Protein AF-A0A3D5HL55-F1 (afdb_monomer_lite)

Foldseek 3Di:
DPPDPQDQEAEAEDPVVVPDPDPPGPPPHHYYYHYFDDLVPDDDPPVVSVVSVVVRVVVVVVVVVVCVVVPPDD

Radius of gyration: 15.36 Å; chains: 1; bounding box: 30×30×42 Å

pLDDT: mean 82.7, std 15.31, range [45.28, 98.38]

Secondary structure (DSSP, 8-state):
-PPPPPPSEEEE-SGGGGTS-----TT--EEEE-----GGG--S-HHHHHHHHHHHHHHHHHHHHHHHHH-S--

Sequence (74 aa):
TSPATAMDYIVTVCDNAAGENCPVWPGHPATHHWPFPDPAKFSGDRASTRQYFEDVYDMIISKIDDALTSGLED

Structure (mmCIF, N/CA/C/O backbone):
data_AF-A0A3D5HL55-F1
#
_entry.id   AF-A0A3D5HL55-F1
#
loop_
_atom_site.group_PDB
_atom_site.id
_atom_site.type_symbol
_atom_site.label_atom_id
_atom_site.label_alt_id
_atom_site.label_comp_id
_atom_site.label_asym_id
_atom_site.label_entity_id
_atom_site.label_seq_id
_atom_site.pdbx_PDB_ins_code
_atom_site.Cartn_x
_atom_site.Cartn_y
_atom_site.Cartn_z
_atom_site.occupancy
_atom_site.B_iso_or_equiv
_atom_site.auth_seq_id
_atom_site.auth_comp_id
_atom_site.auth_asym_id
_atom_site.auth_atom_id
_atom_site.pdbx_PDB_model_num
ATOM 1 N N . THR A 1 1 ? 5.831 -17.875 23.861 1.00 45.28 1 THR A N 1
ATOM 2 C CA . THR A 1 1 ? 5.068 -17.203 22.792 1.00 45.28 1 THR A CA 1
ATOM 3 C C . THR A 1 1 ? 4.675 -15.839 23.310 1.00 45.28 1 THR A C 1
ATOM 5 O O . THR A 1 1 ? 3.934 -15.791 24.281 1.00 45.28 1 THR A O 1
ATOM 8 N N . SER A 1 2 ? 5.258 -14.753 22.791 1.00 49.38 2 SER A N 1
ATOM 9 C CA . SER A 1 2 ? 4.826 -13.397 23.169 1.00 49.38 2 SER A CA 1
ATOM 10 C C . SER A 1 2 ? 3.366 -13.234 22.742 1.00 49.38 2 SER A C 1
ATOM 12 O O . SER A 1 2 ? 3.069 -13.625 21.609 1.00 49.38 2 SER A O 1
ATOM 14 N N . PRO A 1 3 ? 2.450 -12.731 23.589 1.00 53.47 3 PRO A N 1
ATOM 15 C CA . PRO A 1 3 ? 1.112 -12.404 23.119 1.00 53.47 3 PRO A CA 1
ATOM 16 C C . PRO A 1 3 ? 1.272 -11.403 21.973 1.00 53.47 3 PRO A C 1
ATOM 18 O O . PRO A 1 3 ? 1.987 -10.409 22.116 1.00 53.47 3 PRO A O 1
ATOM 21 N N . ALA A 1 4 ? 0.705 -11.725 20.810 1.00 60.38 4 ALA A N 1
ATOM 22 C CA . ALA A 1 4 ? 0.639 -10.783 19.705 1.00 60.38 4 ALA A CA 1
ATOM 23 C C . ALA A 1 4 ? -0.039 -9.512 20.227 1.00 60.38 4 ALA A C 1
ATOM 25 O O . ALA A 1 4 ? -1.091 -9.599 20.863 1.00 60.38 4 ALA A O 1
ATOM 26 N N . THR A 1 5 ? 0.603 -8.361 20.029 1.00 67.50 5 THR A N 1
ATOM 27 C CA . THR A 1 5 ? 0.043 -7.051 20.372 1.00 67.50 5 THR A CA 1
ATOM 28 C C . THR A 1 5 ? -1.376 -6.954 19.808 1.00 67.50 5 THR A C 1
ATOM 30 O O . THR A 1 5 ? -1.598 -7.336 18.659 1.00 67.50 5 THR A O 1
ATOM 33 N N . ALA A 1 6 ? -2.337 -6.504 20.620 1.00 75.75 6 ALA A N 1
ATOM 34 C CA . ALA A 1 6 ? -3.692 -6.257 20.141 1.00 75.75 6 ALA A CA 1
ATOM 35 C C . ALA A 1 6 ? -3.632 -5.172 19.059 1.00 75.75 6 ALA A C 1
ATOM 37 O O . ALA A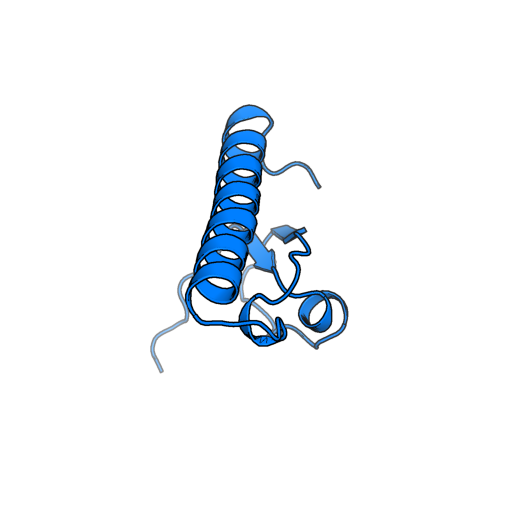 1 6 ? -3.040 -4.119 19.286 1.00 75.75 6 ALA A O 1
ATOM 38 N N . MET A 1 7 ? -4.178 -5.472 17.885 1.00 82.88 7 MET A N 1
ATOM 39 C CA . MET A 1 7 ? -4.234 -4.538 16.764 1.00 82.88 7 MET A CA 1
ATOM 40 C C . MET A 1 7 ? -5.599 -3.864 16.755 1.00 82.88 7 MET A C 1
ATOM 42 O O . MET A 1 7 ? -6.603 -4.537 16.979 1.00 82.88 7 MET A O 1
ATOM 46 N N . ASP A 1 8 ? -5.626 -2.567 16.465 1.00 84.19 8 ASP A N 1
ATOM 47 C CA . ASP A 1 8 ? -6.871 -1.811 16.295 1.00 84.19 8 ASP A CA 1
ATOM 48 C C . ASP A 1 8 ? -7.389 -1.900 14.849 1.00 84.19 8 ASP A C 1
ATOM 50 O O . ASP A 1 8 ? -8.588 -2.060 14.619 1.00 84.19 8 ASP A O 1
ATOM 54 N N . TYR A 1 9 ? -6.469 -1.868 13.876 1.00 85.19 9 TYR A N 1
ATOM 55 C CA . TYR A 1 9 ? -6.767 -1.891 12.443 1.00 85.19 9 TYR A CA 1
ATOM 56 C C . TYR A 1 9 ? -5.857 -2.857 11.693 1.00 85.19 9 TYR A C 1
ATOM 58 O O . TYR A 1 9 ? -4.669 -2.989 11.998 1.00 85.19 9 TYR A O 1
ATOM 66 N N . ILE A 1 10 ? -6.414 -3.494 10.669 1.00 85.75 10 ILE A N 1
ATOM 67 C CA . ILE A 1 10 ? -5.699 -4.365 9.742 1.00 85.75 10 ILE A CA 1
ATOM 68 C C . ILE A 1 10 ? -5.974 -3.896 8.328 1.00 85.75 10 ILE A C 1
ATOM 70 O O . ILE A 1 10 ? -7.123 -3.795 7.918 1.00 85.75 10 ILE A O 1
ATOM 74 N N . VAL A 1 11 ? -4.908 -3.644 7.575 1.00 87.69 11 VAL A N 1
ATOM 75 C CA . VAL A 1 11 ? -4.991 -3.257 6.168 1.00 87.69 11 VAL A CA 1
ATOM 76 C C . VAL A 1 11 ? -4.325 -4.336 5.330 1.00 87.69 11 VAL A C 1
ATOM 78 O O . VAL A 1 11 ? -3.140 -4.626 5.504 1.00 87.69 11 VAL A O 1
ATOM 81 N N . THR A 1 12 ? -5.080 -4.937 4.417 1.00 87.75 12 THR A N 1
ATOM 82 C CA . THR A 1 12 ? -4.557 -5.896 3.442 1.00 87.75 12 THR A CA 1
ATOM 83 C C . THR A 1 12 ? -4.398 -5.219 2.084 1.00 87.75 12 THR A C 1
ATOM 85 O O . THR A 1 12 ? -5.289 -4.502 1.641 1.00 87.75 12 THR A O 1
ATOM 88 N N . VAL A 1 13 ? -3.255 -5.430 1.422 1.00 87.88 13 VAL A N 1
ATOM 89 C CA . VAL A 1 13 ? -2.850 -4.616 0.253 1.00 87.88 13 VAL A CA 1
ATOM 90 C C . VAL A 1 13 ? -2.791 -5.367 -1.080 1.00 87.88 13 VAL A C 1
ATOM 92 O O . VAL A 1 13 ? -2.779 -4.767 -2.149 1.00 87.88 13 VAL A O 1
ATOM 95 N N . CYS A 1 14 ? -2.745 -6.696 -1.033 1.00 76.44 14 CYS A N 1
ATOM 96 C CA . CYS A 1 14 ? -2.665 -7.535 -2.226 1.00 76.44 14 CYS A CA 1
ATOM 97 C C . CYS A 1 14 ? -4.058 -8.037 -2.602 1.00 76.44 14 CYS A C 1
ATOM 99 O O . CYS A 1 14 ? -4.759 -8.517 -1.717 1.00 76.44 14 CYS A O 1
ATOM 101 N N . ASP A 1 15 ? -4.413 -8.083 -3.889 1.00 62.81 15 ASP A N 1
ATOM 102 C CA . ASP A 1 15 ? -5.665 -8.723 -4.348 1.00 62.81 15 ASP A CA 1
ATOM 103 C C . ASP A 1 15 ? -5.818 -10.167 -3.832 1.00 62.81 15 ASP A C 1
ATOM 105 O O . ASP A 1 15 ? -6.915 -10.635 -3.542 1.00 62.81 15 ASP A O 1
ATOM 109 N N . ASN A 1 16 ? -4.699 -10.880 -3.660 1.00 58.06 16 ASN A N 1
ATOM 110 C CA . ASN A 1 16 ? -4.685 -12.232 -3.096 1.00 58.06 16 ASN A CA 1
ATOM 111 C C . ASN A 1 16 ? -5.142 -12.257 -1.622 1.00 58.06 16 ASN A C 1
ATOM 113 O O . ASN A 1 16 ? -5.771 -13.212 -1.179 1.00 58.06 16 ASN A O 1
ATOM 117 N N . ALA A 1 17 ? -4.900 -11.175 -0.880 1.00 57.66 17 ALA A N 1
ATOM 118 C CA . ALA A 1 17 ? -5.282 -11.044 0.520 1.00 57.66 17 ALA A CA 1
ATOM 119 C C . ALA A 1 17 ? -6.782 -10.759 0.717 1.00 57.66 17 ALA A C 1
ATOM 121 O O . ALA A 1 17 ? -7.280 -10.931 1.826 1.00 57.66 17 ALA A O 1
ATOM 122 N N . ALA A 1 18 ? -7.516 -10.386 -0.341 1.00 56.72 18 ALA A N 1
ATOM 123 C CA . ALA A 1 18 ? -8.976 -10.266 -0.305 1.00 56.72 18 ALA A CA 1
ATOM 124 C C . ALA A 1 18 ? -9.692 -11.626 -0.176 1.00 56.72 18 ALA A C 1
ATOM 126 O O . ALA A 1 18 ? -10.879 -11.669 0.142 1.00 56.72 18 ALA A O 1
ATOM 127 N N . GLY A 1 19 ? -8.987 -12.735 -0.442 1.00 53.19 19 GLY A N 1
ATOM 128 C CA . GLY A 1 19 ? -9.537 -14.096 -0.422 1.00 53.19 19 GLY A CA 1
ATOM 129 C C . GLY A 1 19 ? -8.717 -15.116 0.372 1.00 53.19 19 GLY A C 1
ATOM 130 O O . GLY A 1 19 ? -9.137 -16.266 0.494 1.00 53.19 19 GLY A O 1
ATOM 131 N N . GLU A 1 20 ? -7.564 -14.730 0.917 1.00 58.28 20 GLU A N 1
ATOM 132 C CA . GLU A 1 20 ? -6.801 -15.577 1.831 1.00 58.28 20 GLU A CA 1
ATOM 133 C C . GLU A 1 20 ? -7.392 -15.529 3.239 1.00 58.28 20 GLU A C 1
ATOM 135 O O . GLU A 1 20 ? -7.775 -14.470 3.741 1.00 58.28 20 GLU A O 1
ATOM 140 N N . ASN A 1 21 ? -7.436 -16.688 3.905 1.00 56.78 21 ASN A N 1
ATOM 141 C CA . ASN A 1 21 ? -7.789 -16.758 5.317 1.00 56.78 21 ASN A CA 1
ATOM 142 C C . ASN A 1 21 ? -6.762 -15.956 6.121 1.00 56.78 21 ASN A C 1
ATOM 144 O O . ASN A 1 21 ? -5.685 -16.453 6.459 1.00 56.78 21 ASN A O 1
ATOM 148 N N . CYS A 1 22 ? -7.113 -14.715 6.445 1.00 63.72 22 CYS A N 1
ATOM 149 C CA . CYS A 1 22 ? -6.362 -13.933 7.405 1.00 63.72 22 CYS A CA 1
ATOM 150 C C . CYS A 1 22 ? -6.304 -14.703 8.740 1.00 63.72 22 CYS A C 1
ATOM 152 O O . CYS A 1 22 ? -7.274 -15.382 9.105 1.00 63.72 22 CYS A O 1
ATOM 154 N N . PRO A 1 23 ? -5.183 -14.625 9.484 1.00 69.00 23 PRO A N 1
ATOM 155 C CA . PRO A 1 23 ? -5.118 -15.168 10.834 1.00 69.00 23 PRO A CA 1
ATOM 156 C C . PRO A 1 23 ? -6.267 -14.618 11.680 1.00 69.00 23 PRO A C 1
ATOM 158 O O . PRO A 1 23 ? -6.691 -13.480 11.493 1.00 69.00 23 PRO A O 1
ATOM 161 N N . VAL A 1 24 ? -6.756 -15.397 12.645 1.00 70.19 24 VAL A N 1
ATOM 162 C CA . VAL A 1 24 ? -7.688 -14.849 13.636 1.00 70.19 24 VAL A CA 1
ATOM 163 C C . VAL A 1 24 ? -6.903 -13.907 14.539 1.00 70.19 24 VAL A C 1
ATOM 165 O O . VAL A 1 24 ? -6.059 -14.344 15.324 1.00 70.19 24 VAL A O 1
ATOM 168 N N . TRP A 1 25 ? -7.181 -12.613 14.415 1.00 73.31 25 TRP A N 1
ATOM 169 C CA . TRP A 1 25 ? -6.544 -11.587 15.224 1.00 73.31 25 TRP A CA 1
ATOM 170 C C . TRP A 1 25 ? -7.304 -11.406 16.542 1.00 73.31 25 TRP A C 1
ATOM 172 O O . TRP A 1 25 ? -8.523 -11.203 16.530 1.00 73.31 25 TRP A O 1
ATOM 182 N N . PRO A 1 26 ? -6.622 -11.493 17.697 1.00 69.56 26 PRO A N 1
ATOM 183 C CA . PRO A 1 26 ? -7.263 -11.246 18.980 1.00 69.56 26 PRO A CA 1
ATOM 184 C C . PRO A 1 26 ? -7.761 -9.795 19.039 1.00 69.56 26 PRO A C 1
ATOM 186 O O . PRO A 1 26 ? -7.001 -8.874 18.760 1.00 69.56 26 PRO A O 1
ATOM 189 N N . GLY A 1 27 ? -9.028 -9.602 19.420 1.00 75.50 27 GLY A N 1
ATOM 190 C CA . GLY A 1 27 ? -9.629 -8.273 19.602 1.00 75.50 27 GLY A CA 1
ATOM 191 C C . GLY A 1 27 ? -10.639 -7.833 18.537 1.00 75.50 27 GLY A C 1
ATOM 192 O O . GLY A 1 27 ? -11.286 -6.820 18.759 1.00 75.50 27 GLY A O 1
ATOM 193 N N . HIS A 1 28 ? -10.844 -8.601 17.456 1.00 68.06 28 HIS A N 1
ATOM 194 C CA . HIS A 1 28 ? -11.717 -8.220 16.325 1.00 68.06 28 HIS A CA 1
ATOM 195 C C . HIS A 1 28 ? -11.387 -6.824 15.752 1.00 68.06 28 HIS A C 1
ATOM 197 O O . HIS A 1 28 ? -12.228 -5.927 15.810 1.00 68.06 28 HIS A O 1
ATOM 203 N N . PRO A 1 29 ? -10.170 -6.626 15.214 1.00 78.88 29 PRO A N 1
ATOM 204 C CA . PRO A 1 29 ? -9.797 -5.358 14.594 1.00 78.88 29 PRO A CA 1
ATOM 205 C C . PRO A 1 29 ? -10.678 -5.027 13.388 1.00 78.88 29 PRO A C 1
ATOM 207 O O . PRO A 1 29 ? -11.098 -5.923 12.645 1.00 78.88 29 PRO A O 1
ATOM 210 N N . ALA A 1 30 ? -10.874 -3.730 13.145 1.00 81.19 30 ALA A N 1
ATOM 211 C CA . ALA A 1 30 ? -11.418 -3.257 11.879 1.00 81.19 30 ALA A CA 1
ATOM 212 C C . ALA A 1 30 ? -10.470 -3.671 10.743 1.00 81.19 30 ALA A C 1
ATOM 214 O O . ALA A 1 30 ? -9.249 -3.529 10.854 1.00 81.19 30 ALA A O 1
ATOM 215 N N . THR A 1 31 ? -11.018 -4.248 9.675 1.00 82.31 31 THR A N 1
ATOM 216 C CA . THR A 1 31 ? -10.230 -4.805 8.570 1.00 82.31 31 THR A CA 1
ATOM 217 C C . THR A 1 31 ? -10.586 -4.085 7.279 1.00 82.31 31 THR A C 1
ATOM 219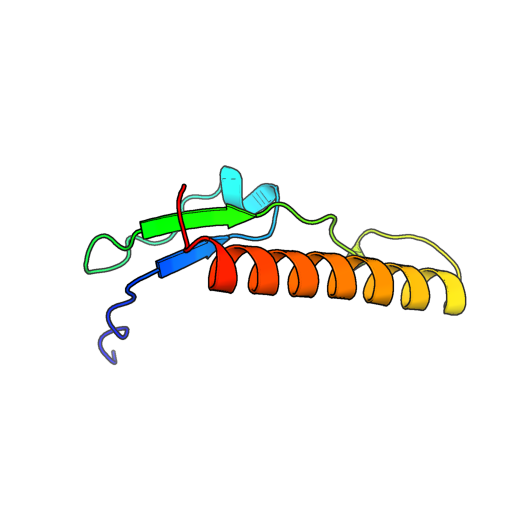 O O . THR A 1 31 ? -11.731 -4.145 6.852 1.00 82.31 31 THR A O 1
ATOM 222 N N . HIS A 1 32 ? -9.597 -3.464 6.642 1.00 85.94 32 HIS A N 1
ATOM 223 C CA . HIS A 1 32 ? -9.735 -2.767 5.367 1.00 85.94 32 HIS A CA 1
ATOM 224 C C . HIS A 1 32 ? -8.912 -3.467 4.290 1.00 85.94 32 HIS A C 1
ATOM 226 O O . HIS A 1 32 ? -7.834 -4.008 4.555 1.00 85.94 32 HIS A O 1
ATOM 232 N N . HIS A 1 33 ? -9.404 -3.419 3.057 1.00 86.88 33 HIS A N 1
ATOM 233 C CA . HIS A 1 33 ? -8.711 -3.972 1.904 1.00 86.88 33 HIS A CA 1
ATOM 234 C C . HIS A 1 33 ? -8.415 -2.872 0.880 1.00 86.88 33 HIS A C 1
ATOM 236 O O . HIS A 1 33 ? -9.334 -2.281 0.318 1.00 86.88 33 HIS A O 1
ATOM 242 N N . TRP A 1 34 ? -7.134 -2.592 0.642 1.00 90.75 34 TRP A N 1
ATOM 243 C CA . TRP A 1 34 ? -6.659 -1.583 -0.308 1.00 90.75 34 TRP A CA 1
ATOM 244 C C . TRP A 1 34 ? -5.858 -2.268 -1.415 1.00 90.75 34 TRP A C 1
ATOM 246 O O . TRP A 1 34 ? -4.648 -2.424 -1.272 1.00 90.75 34 TRP A O 1
ATOM 256 N N . PRO A 1 35 ? -6.494 -2.730 -2.499 1.00 89.44 35 PRO A N 1
ATOM 257 C CA . PRO A 1 35 ? -5.784 -3.452 -3.543 1.00 89.44 35 PRO A CA 1
ATOM 258 C C . PRO A 1 35 ? -4.821 -2.526 -4.293 1.00 89.44 35 PRO A C 1
ATOM 260 O O . PRO A 1 35 ? -5.216 -1.479 -4.811 1.00 89.44 35 PRO A O 1
ATOM 263 N N . PHE A 1 36 ? -3.561 -2.947 -4.396 1.00 92.12 36 PHE A N 1
ATOM 264 C CA . PHE A 1 36 ? -2.557 -2.329 -5.259 1.00 92.12 36 PHE A CA 1
ATOM 265 C C . PHE A 1 36 ? -1.998 -3.360 -6.244 1.00 92.12 36 PHE A C 1
ATOM 267 O O . PHE A 1 36 ? -1.867 -4.541 -5.898 1.00 92.12 36 PHE A O 1
ATOM 274 N N . PRO A 1 37 ? -1.624 -2.941 -7.465 1.00 92.31 37 PRO A N 1
ATOM 275 C CA . PRO A 1 37 ? -0.946 -3.838 -8.384 1.00 92.31 37 PRO A CA 1
ATOM 276 C C . PRO A 1 37 ? 0.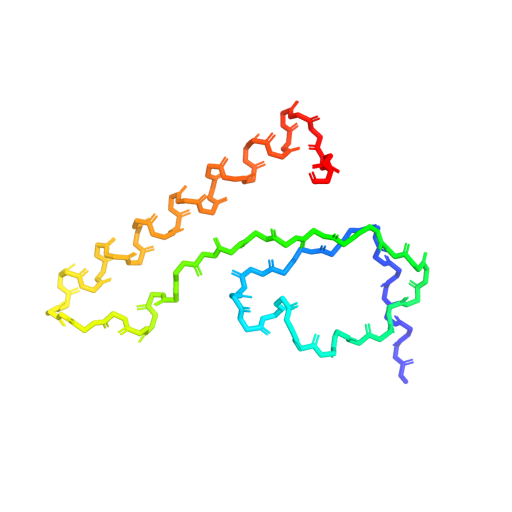410 -4.259 -7.805 1.00 92.31 37 PRO A C 1
ATOM 278 O O . PRO A 1 37 ? 1.142 -3.446 -7.248 1.00 92.31 37 PRO A O 1
ATOM 281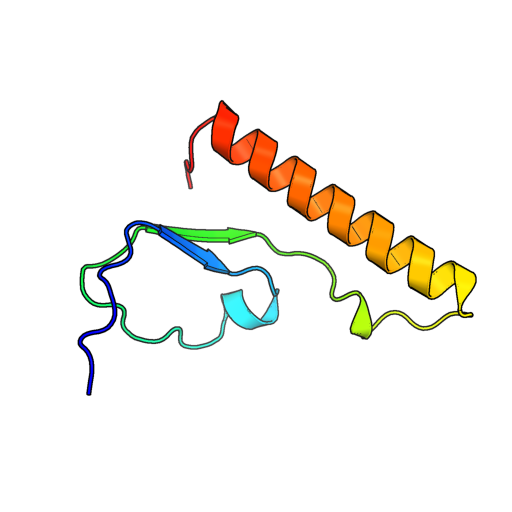 N N . ASP A 1 38 ? 0.763 -5.534 -7.966 1.00 91.81 38 ASP A N 1
ATOM 282 C CA . ASP A 1 38 ? 2.035 -6.078 -7.485 1.00 91.81 38 ASP A CA 1
ATOM 283 C C . ASP A 1 38 ? 3.199 -5.619 -8.389 1.00 91.81 38 ASP A C 1
ATOM 285 O O . ASP A 1 38 ? 3.302 -6.083 -9.535 1.00 91.81 38 ASP A O 1
ATOM 289 N N . PRO A 1 39 ? 4.102 -4.743 -7.907 1.00 92.44 39 PRO A N 1
ATOM 290 C CA . PRO A 1 39 ? 5.197 -4.230 -8.719 1.00 92.44 39 PRO A CA 1
ATOM 291 C C . PRO A 1 39 ? 6.231 -5.306 -9.067 1.00 92.44 39 PRO A C 1
ATOM 293 O O . PRO A 1 39 ? 6.928 -5.173 -10.072 1.00 92.44 39 PRO A O 1
ATOM 296 N N . ALA A 1 40 ? 6.290 -6.417 -8.323 1.00 91.12 40 ALA A N 1
ATOM 297 C CA . ALA A 1 40 ? 7.181 -7.533 -8.632 1.00 91.12 40 ALA A CA 1
ATOM 298 C C . ALA A 1 40 ? 6.719 -8.357 -9.847 1.00 91.12 40 ALA A C 1
ATOM 300 O O . ALA A 1 40 ? 7.520 -9.094 -10.424 1.00 91.12 40 ALA A O 1
ATOM 301 N N . LYS A 1 41 ? 5.450 -8.233 -10.263 1.00 92.50 41 LYS A N 1
ATOM 302 C CA . LYS A 1 41 ? 4.926 -8.877 -11.482 1.00 92.50 41 LYS A CA 1
ATOM 303 C C . LYS A 1 41 ? 5.200 -8.069 -12.750 1.00 92.50 41 LYS A C 1
ATOM 305 O O . LYS A 1 41 ? 5.031 -8.598 -13.851 1.00 92.50 41 LYS A O 1
ATOM 310 N N . PHE A 1 42 ? 5.607 -6.807 -12.625 1.00 95.75 42 PHE A N 1
ATOM 311 C CA . PHE A 1 42 ? 5.922 -5.977 -13.780 1.00 95.75 42 PHE A CA 1
ATOM 312 C C . PHE A 1 42 ? 7.167 -6.493 -14.507 1.00 95.75 42 PHE A C 1
ATOM 314 O O . PHE A 1 42 ? 8.183 -6.819 -13.898 1.00 95.75 42 PHE A O 1
ATOM 321 N N . SER A 1 43 ? 7.084 -6.561 -15.835 1.00 95.75 43 SER A N 1
ATOM 322 C CA . SER A 1 43 ? 8.171 -7.017 -16.701 1.00 95.75 43 SER A CA 1
ATOM 323 C C . SER A 1 43 ? 8.575 -5.895 -17.652 1.00 95.75 43 SER A C 1
ATOM 325 O O . SER A 1 43 ? 7.853 -5.586 -18.597 1.00 95.75 43 SER A O 1
ATOM 327 N N . GLY A 1 44 ? 9.743 -5.305 -17.411 1.00 96.00 44 GLY A N 1
ATOM 328 C CA . GLY A 1 44 ? 10.331 -4.252 -18.234 1.00 96.00 44 GLY A CA 1
ATOM 329 C C . GLY A 1 44 ? 11.836 -4.143 -18.006 1.00 96.00 44 GLY A C 1
ATOM 330 O O . GLY A 1 44 ? 12.428 -4.935 -17.266 1.00 96.00 44 GLY A O 1
ATOM 331 N N . ASP A 1 45 ? 12.480 -3.174 -18.656 1.00 98.12 45 ASP A N 1
ATOM 332 C CA . ASP A 1 45 ? 13.874 -2.866 -18.351 1.00 98.12 45 ASP A CA 1
ATOM 333 C C . ASP A 1 45 ? 14.010 -2.233 -16.956 1.00 98.12 45 ASP A C 1
ATOM 335 O O . ASP A 1 45 ? 13.033 -1.864 -16.307 1.00 98.12 45 ASP A O 1
ATOM 339 N N . ARG A 1 46 ? 15.249 -2.096 -16.472 1.00 97.12 46 ARG A N 1
ATOM 340 C CA . ARG A 1 46 ? 15.516 -1.601 -15.114 1.00 97.12 46 ARG A CA 1
ATOM 341 C C . ARG A 1 46 ? 14.900 -0.230 -14.824 1.00 97.12 46 ARG A C 1
ATOM 343 O O . ARG A 1 46 ? 14.517 -0.002 -13.679 1.00 97.12 46 ARG A O 1
ATOM 350 N N . ALA A 1 47 ? 14.853 0.670 -15.805 1.00 98.00 47 ALA A N 1
ATOM 351 C CA . ALA A 1 47 ? 14.287 1.999 -15.620 1.00 98.00 47 ALA A CA 1
ATOM 352 C C . ALA A 1 47 ? 12.760 1.924 -15.537 1.00 98.00 47 ALA A C 1
ATOM 354 O O . ALA A 1 47 ? 12.190 2.452 -14.587 1.00 98.00 47 ALA A O 1
ATOM 355 N N . SER A 1 48 ? 12.110 1.194 -16.449 1.00 98.06 48 SER A N 1
ATOM 356 C CA . SER A 1 48 ? 10.658 0.984 -16.394 1.00 98.06 48 SER A CA 1
ATOM 357 C C . SER A 1 48 ? 10.216 0.244 -15.134 1.00 98.06 48 SER A C 1
ATOM 359 O O . SER A 1 48 ? 9.228 0.632 -14.524 1.00 98.06 48 SER A O 1
ATOM 361 N N . THR A 1 49 ? 10.959 -0.777 -14.699 1.00 97.75 49 THR A N 1
ATOM 362 C CA . THR A 1 49 ? 10.661 -1.486 -13.448 1.00 97.75 49 THR A CA 1
ATOM 363 C C . THR A 1 49 ? 10.768 -0.542 -12.264 1.00 97.75 49 THR A C 1
ATOM 365 O O . THR A 1 49 ? 9.872 -0.509 -11.432 1.00 97.75 49 THR A O 1
ATOM 368 N N . ARG A 1 50 ? 11.827 0.271 -12.194 1.00 97.69 50 ARG A N 1
ATOM 369 C CA . ARG A 1 50 ? 11.961 1.256 -11.120 1.00 97.69 50 ARG A CA 1
ATOM 370 C C . ARG A 1 50 ? 10.803 2.255 -11.112 1.00 97.69 50 ARG A C 1
ATOM 372 O O . ARG A 1 50 ? 10.246 2.479 -10.045 1.00 97.69 50 ARG A O 1
ATOM 379 N N . GLN A 1 51 ? 10.446 2.804 -12.271 1.00 98.38 51 GLN A N 1
ATOM 380 C CA . GLN A 1 51 ? 9.327 3.738 -12.381 1.00 98.38 51 GLN A CA 1
ATOM 381 C C . GLN A 1 51 ? 8.028 3.092 -11.897 1.00 98.38 51 GLN A C 1
ATOM 383 O O . GLN A 1 51 ? 7.324 3.681 -11.094 1.00 98.38 51 GLN A O 1
ATOM 388 N N . TYR A 1 52 ? 7.758 1.846 -12.290 1.00 97.88 52 TYR A N 1
ATOM 389 C CA . TYR A 1 52 ? 6.549 1.148 -11.860 1.00 97.88 52 TYR A CA 1
ATOM 390 C C . TYR A 1 52 ? 6.493 0.931 -10.339 1.00 97.88 52 TYR A C 1
ATOM 392 O O . TYR A 1 52 ? 5.431 1.030 -9.734 1.00 97.88 52 TYR A O 1
ATOM 400 N N . PHE A 1 53 ? 7.632 0.669 -9.691 1.00 97.62 53 PHE A N 1
ATOM 401 C CA . PHE A 1 53 ? 7.701 0.631 -8.225 1.00 97.62 53 PHE A CA 1
ATOM 402 C C . PHE A 1 53 ? 7.401 1.997 -7.592 1.00 97.62 53 PHE A C 1
ATOM 404 O O . PHE A 1 53 ? 6.729 2.045 -6.565 1.00 97.62 53 PHE A O 1
ATOM 411 N N . GLU A 1 54 ? 7.908 3.083 -8.180 1.00 98.31 54 GLU A N 1
ATOM 412 C CA . GLU A 1 54 ? 7.644 4.454 -7.726 1.00 98.31 54 GLU A CA 1
ATOM 413 C C . GLU A 1 54 ? 6.154 4.807 -7.900 1.00 98.31 54 GLU A C 1
ATOM 415 O O . GLU A 1 54 ? 5.538 5.298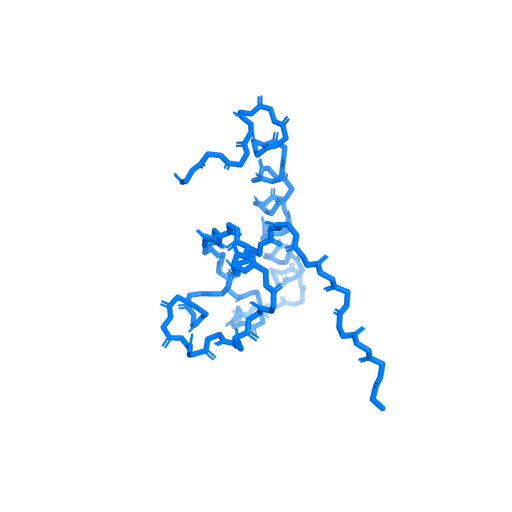 -6.959 1.00 98.31 54 GLU A O 1
ATOM 420 N N . ASP A 1 55 ? 5.532 4.416 -9.016 1.00 98.06 55 ASP A N 1
ATOM 421 C CA . ASP A 1 55 ? 4.100 4.621 -9.264 1.00 98.06 55 ASP A CA 1
ATOM 422 C C . ASP A 1 55 ? 3.230 3.909 -8.206 1.00 98.06 55 ASP A C 1
ATOM 424 O O . ASP A 1 55 ? 2.307 4.500 -7.644 1.00 98.06 55 ASP A O 1
ATOM 428 N N . VAL A 1 56 ? 3.533 2.642 -7.884 1.00 96.75 56 VAL A N 1
ATOM 429 C CA . VAL A 1 56 ? 2.800 1.893 -6.843 1.00 96.75 56 VAL A CA 1
ATOM 430 C C . VAL A 1 56 ? 3.041 2.480 -5.452 1.00 96.75 56 VAL A C 1
ATOM 432 O O . VAL A 1 56 ? 2.122 2.525 -4.633 1.00 96.75 56 VAL A O 1
ATOM 435 N N . TYR A 1 57 ? 4.256 2.950 -5.172 1.00 97.38 57 TYR A N 1
ATOM 436 C CA . TYR A 1 57 ? 4.560 3.643 -3.924 1.00 97.38 57 TYR A CA 1
ATOM 437 C C . TYR A 1 57 ? 3.706 4.908 -3.764 1.00 97.38 57 TYR A C 1
ATOM 439 O O . TYR A 1 57 ? 3.090 5.093 -2.713 1.00 97.38 57 TYR A O 1
ATOM 447 N N . ASP A 1 58 ? 3.590 5.721 -4.813 1.00 98.25 58 ASP A N 1
ATOM 448 C CA . ASP A 1 58 ? 2.779 6.940 -4.797 1.00 98.25 58 ASP A CA 1
ATOM 449 C C . ASP A 1 58 ? 1.287 6.632 -4.588 1.00 98.25 58 AS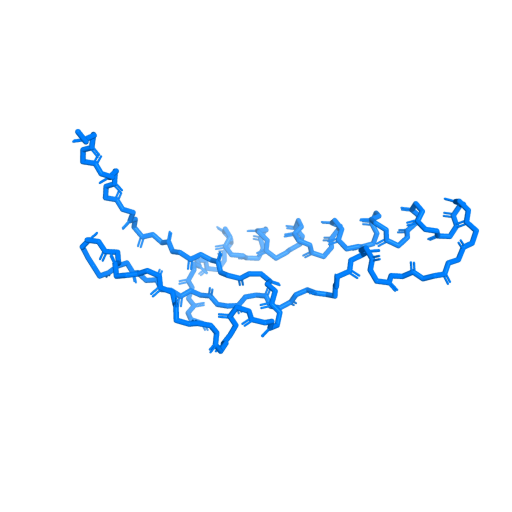P A C 1
ATOM 451 O O . ASP A 1 58 ? 0.607 7.336 -3.836 1.00 98.25 58 ASP A O 1
ATOM 455 N N . MET A 1 59 ? 0.777 5.535 -5.165 1.00 96.44 59 MET A N 1
ATOM 456 C CA . MET A 1 59 ? -0.586 5.056 -4.894 1.00 96.44 59 MET A CA 1
ATOM 457 C C . MET A 1 59 ? -0.798 4.733 -3.407 1.00 96.44 59 MET A C 1
ATOM 459 O O . MET A 1 59 ? -1.825 5.106 -2.835 1.00 96.44 59 MET A O 1
ATOM 463 N N . ILE A 1 60 ? 0.161 4.049 -2.773 1.00 95.50 60 ILE A N 1
ATOM 464 C CA . ILE A 1 60 ? 0.086 3.682 -1.350 1.00 95.50 60 ILE A CA 1
ATOM 465 C C . ILE A 1 60 ? 0.112 4.935 -0.472 1.00 95.50 60 ILE A C 1
ATOM 467 O O . ILE A 1 60 ? -0.711 5.054 0.435 1.00 95.50 60 ILE A O 1
ATOM 471 N N . ILE A 1 61 ? 1.014 5.881 -0.750 1.00 96.81 61 ILE A N 1
ATOM 472 C CA . ILE A 1 61 ? 1.098 7.145 -0.006 1.00 96.81 61 ILE A CA 1
ATOM 473 C C . ILE A 1 61 ? -0.206 7.929 -0.126 1.00 96.81 61 ILE A C 1
ATOM 475 O O . ILE A 1 61 ? -0.783 8.303 0.893 1.00 96.81 61 ILE A O 1
ATOM 479 N N . SER A 1 62 ? -0.733 8.082 -1.344 1.00 96.19 62 SER A N 1
ATOM 480 C CA . SER A 1 62 ? -2.005 8.771 -1.555 1.00 96.19 62 SER A CA 1
ATOM 481 C C . SER A 1 62 ? -3.153 8.117 -0.786 1.00 96.19 62 SER A C 1
ATOM 483 O O . SER A 1 62 ? -4.033 8.828 -0.303 1.00 96.19 62 SER A O 1
ATOM 485 N N . LYS A 1 63 ? -3.169 6.781 -0.662 1.00 94.62 63 LYS A N 1
ATOM 486 C CA . LYS A 1 63 ? -4.220 6.084 0.087 1.00 94.62 63 LYS A CA 1
ATOM 487 C C . LYS A 1 63 ? -4.071 6.243 1.600 1.00 94.62 63 LYS A C 1
ATOM 489 O O . LYS A 1 63 ? -5.076 6.339 2.297 1.00 94.62 63 LYS A O 1
ATOM 494 N N . ILE A 1 64 ? -2.838 6.297 2.103 1.00 94.19 64 ILE A N 1
ATOM 495 C CA . ILE A 1 64 ? -2.567 6.606 3.512 1.00 94.19 64 ILE A CA 1
ATOM 496 C C . ILE A 1 64 ? -3.033 8.028 3.834 1.00 94.19 64 ILE A C 1
ATOM 498 O O . ILE A 1 64 ? -3.716 8.222 4.835 1.00 94.19 64 ILE A O 1
ATOM 502 N N . ASP A 1 65 ? -2.717 9.006 2.986 1.00 95.44 65 ASP A N 1
ATOM 503 C CA . ASP A 1 65 ? -3.127 10.399 3.199 1.00 95.44 65 ASP A CA 1
ATOM 504 C C . ASP A 1 65 ? -4.654 10.567 3.184 1.00 95.44 65 ASP A C 1
ATOM 506 O O . ASP A 1 65 ? -5.211 11.257 4.043 1.00 95.44 65 ASP A O 1
ATOM 510 N N . ASP A 1 66 ? -5.335 9.895 2.250 1.00 93.81 66 ASP A N 1
ATOM 511 C CA . ASP A 1 66 ? -6.800 9.799 2.193 1.00 93.81 66 ASP A CA 1
ATOM 512 C C . ASP A 1 66 ? -7.357 9.256 3.517 1.00 93.81 66 ASP A C 1
ATOM 514 O O . ASP A 1 66 ? -8.106 9.949 4.204 1.00 93.81 66 ASP A O 1
ATOM 518 N N . ALA A 1 67 ? -6.874 8.089 3.951 1.00 91.56 67 ALA A N 1
ATOM 519 C CA . ALA A 1 67 ? -7.287 7.441 5.193 1.00 91.56 67 ALA A CA 1
ATOM 520 C C . ALA A 1 67 ? -7.037 8.286 6.455 1.00 91.56 67 ALA A C 1
ATOM 522 O O . ALA A 1 67 ? -7.835 8.264 7.392 1.00 91.56 67 ALA A O 1
ATOM 523 N N . LEU A 1 68 ? -5.936 9.038 6.507 1.00 90.88 68 LEU A N 1
ATOM 524 C CA . LEU A 1 68 ? -5.637 9.934 7.628 1.00 90.88 68 LEU A CA 1
ATOM 525 C C . LEU A 1 68 ? -6.534 11.181 7.640 1.00 90.88 68 LEU A C 1
ATOM 527 O O . LEU A 1 68 ? -6.713 11.788 8.697 1.00 90.88 68 LEU A O 1
ATOM 531 N N . THR A 1 69 ? -7.096 11.556 6.490 1.00 93.31 69 THR A N 1
ATOM 532 C CA . THR A 1 69 ? -7.936 12.750 6.333 1.00 93.31 69 THR A CA 1
ATOM 533 C C . THR A 1 69 ? -9.422 12.444 6.513 1.00 93.31 69 THR A C 1
ATOM 535 O O . THR A 1 69 ? -10.113 13.191 7.205 1.00 93.31 69 THR A O 1
ATOM 538 N N . SER A 1 70 ? -9.922 11.360 5.914 1.00 87.19 70 SER A N 1
ATOM 539 C CA . SER A 1 70 ? -11.319 10.921 6.039 1.00 87.19 70 SER A CA 1
ATOM 540 C C . SER A 1 70 ? -11.570 10.070 7.283 1.00 87.19 70 SER A C 1
ATOM 542 O O . SER A 1 70 ? -12.711 9.911 7.695 1.00 87.19 70 SER A O 1
ATOM 544 N N . GLY A 1 71 ? -10.515 9.527 7.894 1.00 79.44 71 GLY A N 1
ATOM 545 C CA . GLY A 1 71 ? -10.633 8.381 8.786 1.00 79.44 71 GLY A CA 1
ATOM 546 C C . GLY A 1 71 ? -10.626 7.073 7.993 1.00 79.44 71 GLY A C 1
ATOM 547 O O . GLY A 1 71 ? -10.907 7.046 6.792 1.00 79.44 71 GLY A O 1
ATOM 548 N N . LEU A 1 72 ? -10.285 5.977 8.677 1.00 71.94 72 LEU A N 1
ATOM 549 C CA . LEU A 1 72 ? -10.390 4.610 8.159 1.00 71.94 72 LEU A CA 1
ATOM 550 C C . LEU A 1 72 ? -11.869 4.186 8.141 1.00 71.94 72 LEU A C 1
ATOM 552 O O . LEU A 1 72 ? -12.286 3.313 8.895 1.00 71.94 72 LEU A O 1
ATOM 556 N N . GLU A 1 73 ? -12.684 4.886 7.356 1.00 62.94 73 GLU A N 1
ATOM 557 C CA . GLU A 1 73 ? -14.067 4.504 7.075 1.00 62.94 73 GLU A CA 1
ATOM 558 C C . GLU A 1 73 ? -14.050 3.453 5.946 1.00 62.94 73 GLU A C 1
ATOM 560 O O . GLU A 1 73 ? -13.259 3.588 5.011 1.00 62.94 73 GLU A O 1
ATOM 565 N N . ASP A 1 74 ? -14.838 2.379 6.107 1.00 52.69 74 ASP A N 1
ATOM 566 C CA . ASP A 1 74 ? -14.837 1.127 5.312 1.00 52.69 74 ASP A CA 1
ATOM 567 C C . ASP A 1 74 ? -14.563 1.270 3.800 1.00 52.69 74 ASP A C 1
ATOM 569 O O . ASP A 1 74 ? -15.366 1.921 3.087 1.00 52.69 74 ASP A O 1
#